Protein AF-A0A7J8BEN3-F1 (afdb_monomer_lite)

InterPro domains:
  IPR009030 Growth factor receptor cysteine-rich domain superfamily [SSF57184] (27-64)
  IPR039181 Endosome/lysosome-associated apoptosis and autophagy regulator family member 1/2 [PTHR22727] (1-130)
  IPR056608 Elapor1/2, galactose binding domain [PF23031] (71-130)
  IPR056610 Elapor1/2, TNF receptor-like [PF23091] (31-70)

Secondary structure (DSSP, 8-state):
----SS---S-TTSTTPPPPPPSPP-PPPPPPPTTEEE-TTS-EEEPPTTEE-SSSS-EEPPTT-----S-----BSS--TTEEEEEEETTTEE-TT---EEE-BS-EEEPPPSSTTEEEEEEE------

Sequence (130 aa):
MYKWAQPKICGEDLEGAVKLPASGVKTRCPPCNPGFFKTSNSTCEPCPYGSYSNGSDCSHCPAGTEPVVGFEYKWWNTLPTNMETTVLSGINFEYKGMTGWEVAGDHIYTAVGASDNDFMILTLVVPGFR

Structure (mmCIF, N/CA/C/O backbone):
data_AF-A0A7J8BEN3-F1
#
_entry.id   AF-A0A7J8BEN3-F1
#
loop_
_atom_site.group_PDB
_atom_site.id
_atom_site.type_symbol
_atom_site.label_atom_id
_atom_site.label_alt_id
_atom_site.label_comp_id
_atom_site.label_asym_id
_atom_site.label_entity_id
_atom_site.label_seq_id
_atom_site.pdbx_PDB_ins_code
_atom_site.Cartn_x
_atom_site.Cartn_y
_atom_site.Cartn_z
_atom_site.occupancy
_atom_site.B_iso_or_equiv
_atom_site.auth_seq_id
_atom_site.auth_comp_id
_atom_site.auth_asym_id
_atom_site.auth_atom_id
_atom_site.pdbx_PDB_model_num
ATOM 1 N N . MET A 1 1 ? -9.148 -2.668 -16.258 1.00 46.53 1 MET A N 1
ATOM 2 C CA . MET A 1 1 ? -8.650 -1.535 -17.067 1.00 46.53 1 MET A CA 1
ATOM 3 C C . MET A 1 1 ? -7.319 -1.982 -17.635 1.00 46.53 1 MET A C 1
ATOM 5 O O . MET A 1 1 ? -6.444 -2.306 -16.846 1.00 46.53 1 MET A O 1
ATOM 9 N N . TYR A 1 2 ? -7.189 -2.143 -18.950 1.00 37.47 2 TYR A N 1
ATOM 10 C CA . TYR A 1 2 ? -5.917 -2.582 -19.522 1.00 37.47 2 TYR A CA 1
ATOM 11 C C . TYR A 1 2 ? -4.909 -1.435 -19.389 1.00 37.47 2 TYR A C 1
ATOM 13 O O . TYR A 1 2 ? -5.089 -0.386 -20.007 1.00 37.47 2 TYR A O 1
ATOM 21 N N . LYS A 1 3 ? -3.877 -1.609 -18.556 1.00 44.16 3 LYS A N 1
ATOM 22 C CA . LYS A 1 3 ? -2.637 -0.847 -18.708 1.00 44.16 3 LYS A CA 1
ATOM 23 C C . LYS A 1 3 ? -1.997 -1.394 -19.976 1.00 44.16 3 LYS A C 1
ATOM 25 O O . LYS A 1 3 ? -1.510 -2.520 -19.986 1.00 44.16 3 LYS A O 1
ATOM 30 N N . TRP A 1 4 ? -2.084 -0.648 -21.069 1.00 51.53 4 TRP A N 1
ATOM 31 C CA . TRP A 1 4 ? -1.308 -0.968 -22.257 1.00 51.53 4 TRP A CA 1
ATOM 32 C C . TRP A 1 4 ? 0.168 -0.890 -21.862 1.00 51.53 4 TRP A C 1
ATOM 34 O O . TRP A 1 4 ? 0.687 0.195 -21.623 1.00 51.53 4 TRP A O 1
ATOM 44 N N . ALA A 1 5 ? 0.825 -2.043 -21.740 1.00 45.62 5 ALA A N 1
ATOM 45 C CA . ALA A 1 5 ? 2.254 -2.134 -21.439 1.00 45.62 5 ALA A CA 1
ATOM 46 C C . ALA A 1 5 ? 3.135 -1.847 -22.672 1.00 45.62 5 ALA A C 1
ATOM 48 O O . ALA A 1 5 ? 4.334 -2.103 -22.658 1.00 45.62 5 ALA A O 1
ATOM 49 N N . GLN A 1 6 ? 2.556 -1.327 -23.755 1.00 44.06 6 GLN A N 1
ATOM 50 C CA . GLN A 1 6 ? 3.287 -0.927 -24.948 1.00 44.06 6 GLN A CA 1
ATOM 51 C C . GLN A 1 6 ? 2.833 0.472 -25.365 1.00 44.06 6 GLN A C 1
ATOM 53 O O . GLN A 1 6 ? 1.633 0.760 -25.304 1.00 44.06 6 GLN A O 1
ATOM 58 N N . PRO A 1 7 ? 3.761 1.355 -25.778 1.00 51.22 7 PRO A N 1
ATOM 59 C CA . PRO A 1 7 ? 3.381 2.643 -26.331 1.00 51.22 7 PRO A CA 1
ATOM 60 C C . PRO A 1 7 ? 2.429 2.448 -27.518 1.00 51.22 7 PRO A C 1
ATOM 62 O O . PRO A 1 7 ? 2.416 1.399 -28.166 1.00 51.22 7 PRO A O 1
ATOM 65 N N . LYS A 1 8 ? 1.636 3.477 -27.828 1.00 56.12 8 LYS A N 1
ATOM 66 C CA . LYS A 1 8 ? 0.851 3.545 -29.066 1.00 56.12 8 LYS A CA 1
ATOM 67 C C . LYS A 1 8 ? 1.830 3.709 -30.241 1.00 56.12 8 LYS A C 1
ATOM 69 O O . LYS A 1 8 ? 2.057 4.813 -30.715 1.00 56.12 8 LYS A O 1
ATOM 74 N N . ILE A 1 9 ? 2.508 2.620 -30.611 1.00 56.69 9 ILE A N 1
ATOM 75 C CA . ILE A 1 9 ? 3.620 2.611 -31.579 1.00 56.69 9 ILE A CA 1
ATOM 76 C C . ILE A 1 9 ? 3.093 2.781 -33.011 1.00 56.69 9 ILE A C 1
ATOM 78 O O . ILE A 1 9 ? 3.785 3.330 -33.864 1.00 56.69 9 ILE A O 1
ATOM 82 N N . CYS A 1 10 ? 1.860 2.341 -33.278 1.00 63.47 10 CYS A N 1
ATOM 83 C CA . CYS A 1 10 ? 1.247 2.380 -34.604 1.00 63.47 10 CYS A CA 1
ATOM 84 C C . CYS A 1 10 ? 0.083 3.382 -34.653 1.00 63.47 10 CYS A C 1
ATOM 86 O O . CYS A 1 10 ? -0.706 3.479 -33.710 1.00 63.47 10 CYS A O 1
ATOM 88 N N . GLY A 1 11 ? -0.029 4.117 -35.765 1.00 71.69 11 GLY A N 1
ATOM 89 C CA . GLY A 1 11 ? -1.153 5.016 -36.032 1.00 71.69 11 GLY A CA 1
ATOM 90 C C . GLY A 1 11 ? -2.427 4.240 -36.373 1.00 71.69 11 GLY A C 1
ATOM 91 O O . GLY A 1 11 ? -2.396 3.326 -37.192 1.00 71.69 11 GLY A O 1
ATOM 92 N N . GLU A 1 12 ? -3.545 4.613 -35.750 1.00 74.38 12 GLU A N 1
ATOM 93 C CA . GLU A 1 12 ? -4.866 3.990 -35.960 1.00 74.38 12 GLU A CA 1
ATOM 94 C C . GLU A 1 12 ? -5.634 4.590 -37.146 1.00 74.38 12 GLU A C 1
ATOM 96 O O . GLU A 1 12 ? -6.650 4.037 -37.563 1.00 74.38 12 GLU A O 1
ATOM 101 N N . ASP A 1 13 ? -5.149 5.712 -37.682 1.00 80.62 13 ASP A N 1
ATOM 102 C CA . ASP A 1 13 ? -5.799 6.467 -38.758 1.00 80.62 13 ASP A CA 1
ATOM 103 C C . ASP A 1 13 ? -5.403 5.971 -40.162 1.00 80.62 13 ASP A C 1
ATOM 105 O O . ASP A 1 13 ? -5.869 6.503 -41.168 1.00 80.62 13 ASP A O 1
ATOM 109 N N . LEU A 1 14 ? -4.527 4.963 -40.245 1.00 82.44 14 LEU A N 1
ATOM 110 C CA . LEU A 1 14 ? -4.090 4.372 -41.508 1.00 82.44 14 LEU A CA 1
ATOM 111 C C . LEU A 1 14 ? -5.102 3.341 -42.021 1.00 82.44 14 LEU A C 1
ATOM 113 O O . LEU A 1 14 ? -5.693 2.575 -41.257 1.00 82.44 14 LEU A O 1
ATOM 117 N N . GLU A 1 15 ? -5.272 3.290 -43.340 1.00 83.31 15 GLU A N 1
ATOM 118 C CA . GLU A 1 15 ? -6.153 2.324 -43.994 1.00 83.31 15 GLU A CA 1
ATOM 119 C C . GLU A 1 15 ? -5.665 0.888 -43.719 1.00 83.31 15 GLU A C 1
ATOM 121 O O . GLU A 1 15 ? -4.511 0.550 -43.978 1.00 83.31 15 GLU A O 1
ATOM 126 N N . GLY A 1 16 ? -6.528 0.049 -43.134 1.00 78.62 16 GLY A N 1
ATOM 127 C CA . GLY A 1 16 ? -6.179 -1.314 -42.707 1.00 78.62 16 GLY A CA 1
ATOM 128 C C . GLY A 1 16 ? -5.585 -1.437 -41.295 1.00 78.62 16 GLY A C 1
ATOM 129 O O . GLY A 1 16 ? -5.280 -2.552 -40.870 1.00 78.62 16 GLY A O 1
ATOM 130 N N . ALA A 1 17 ? -5.448 -0.338 -40.544 1.00 79.81 17 ALA A N 1
ATOM 131 C CA . ALA A 1 17 ? -4.992 -0.384 -39.156 1.00 79.81 17 ALA A CA 1
ATOM 132 C C . ALA A 1 17 ? -6.030 -1.020 -38.210 1.00 79.81 17 ALA A C 1
ATOM 134 O O . ALA A 1 17 ? -7.244 -0.841 -38.349 1.00 79.81 17 ALA A O 1
ATOM 135 N N . VAL A 1 18 ? -5.539 -1.741 -37.197 1.00 76.69 18 VAL A N 1
ATOM 136 C CA . VAL A 1 18 ? -6.374 -2.300 -36.126 1.00 76.69 18 VAL A CA 1
ATOM 137 C C . VAL A 1 18 ? -6.730 -1.187 -35.144 1.00 76.69 18 VAL A C 1
ATOM 139 O O . VAL A 1 18 ? -5.849 -0.603 -34.516 1.00 76.69 18 VAL A O 1
ATOM 142 N N . LYS A 1 19 ? -8.027 -0.912 -34.977 1.00 74.69 19 LYS A N 1
ATOM 143 C CA . LYS A 1 19 ? -8.503 0.011 -33.940 1.00 74.69 19 LYS A CA 1
ATOM 144 C C . LYS A 1 19 ? -8.307 -0.617 -32.567 1.00 74.69 19 LYS A C 1
ATOM 146 O O . LYS A 1 19 ? -8.816 -1.713 -32.320 1.00 74.69 19 LYS A O 1
ATOM 151 N N . LEU A 1 20 ? -7.622 0.082 -31.662 1.00 68.69 20 LEU A N 1
ATOM 152 C CA . LEU A 1 20 ? -7.583 -0.343 -30.270 1.00 68.69 20 LEU A CA 1
ATOM 153 C C . LEU A 1 20 ? -8.997 -0.240 -29.668 1.00 68.69 20 LEU A C 1
ATOM 155 O O . LEU A 1 20 ? -9.763 0.667 -30.015 1.00 68.69 20 LEU A O 1
ATOM 159 N N . PRO A 1 21 ? -9.385 -1.171 -28.781 1.00 65.44 21 PRO A N 1
ATOM 160 C CA . PRO A 1 21 ? -10.667 -1.091 -28.101 1.00 65.44 21 PRO A CA 1
ATOM 161 C C . PRO A 1 21 ? -10.742 0.205 -27.288 1.00 65.44 21 PRO A C 1
ATOM 163 O O . PRO A 1 21 ? -9.770 0.610 -26.647 1.00 65.44 21 PRO A O 1
ATOM 166 N N . ALA A 1 22 ? -11.908 0.853 -27.314 1.00 65.88 22 ALA A N 1
ATOM 167 C CA . ALA A 1 22 ? -12.144 2.079 -26.562 1.00 65.88 22 ALA A CA 1
ATOM 168 C C . ALA A 1 22 ? -11.791 1.886 -25.076 1.00 65.88 22 ALA A C 1
ATOM 170 O O . ALA A 1 22 ? -12.085 0.834 -24.498 1.00 65.88 22 ALA A O 1
ATOM 171 N N . SER A 1 23 ? -11.183 2.911 -24.459 1.00 59.66 23 SER A N 1
ATOM 172 C CA . SER A 1 23 ? -10.937 2.94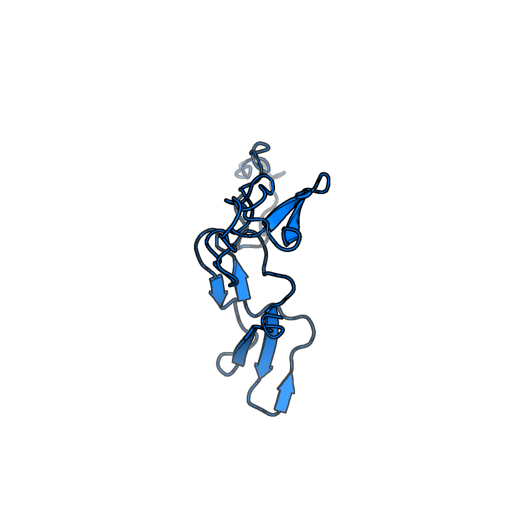2 -23.011 1.00 59.66 23 SER A CA 1
ATOM 173 C C . SER A 1 23 ? -12.214 2.538 -22.276 1.00 59.66 23 SER A C 1
ATOM 175 O O . SER A 1 23 ? -13.275 3.120 -22.497 1.00 59.66 23 SER A O 1
ATOM 177 N N . GLY A 1 24 ? -12.095 1.466 -21.491 1.00 63.12 24 GLY A N 1
ATOM 178 C CA . GLY A 1 24 ? -13.209 0.602 -21.108 1.00 63.12 24 GLY A CA 1
ATOM 179 C C . GLY A 1 24 ? -14.381 1.280 -20.393 1.00 63.12 24 GLY A C 1
ATOM 180 O O . GLY A 1 24 ? -14.281 2.381 -19.854 1.00 63.12 24 GLY A O 1
ATOM 181 N N . VAL A 1 25 ? -15.504 0.558 -20.368 1.00 66.88 25 VAL A N 1
ATOM 182 C CA . VAL A 1 25 ? -16.754 0.924 -19.683 1.00 66.88 25 VAL A CA 1
ATOM 183 C C . VAL A 1 25 ? -16.480 1.350 -18.236 1.00 66.88 25 VAL A C 1
ATOM 185 O O . VAL A 1 25 ? -15.713 0.694 -17.532 1.00 66.88 25 VAL A O 1
ATOM 188 N N . LYS A 1 26 ? -17.140 2.422 -17.771 1.00 69.12 26 LYS A N 1
ATOM 189 C CA . LYS A 1 26 ? -17.097 2.830 -16.358 1.00 69.12 26 LYS A CA 1
ATOM 190 C C . LYS A 1 26 ? -17.581 1.675 -15.480 1.00 69.12 26 LYS A C 1
ATOM 192 O O . LYS A 1 26 ? -18.754 1.309 -15.524 1.00 69.12 26 LYS A O 1
ATOM 197 N N . THR A 1 27 ? -16.690 1.122 -14.670 1.00 73.56 27 THR A N 1
ATOM 198 C CA . THR A 1 27 ? -17.023 0.096 -13.680 1.00 73.56 27 THR A CA 1
ATOM 199 C C . THR A 1 27 ? -17.261 0.733 -12.317 1.00 73.56 27 THR A C 1
ATOM 201 O O . THR A 1 27 ? -16.761 1.822 -12.026 1.00 73.56 27 THR A O 1
ATOM 204 N N . ARG A 1 28 ? -18.018 0.049 -11.450 1.00 78.38 28 ARG A N 1
ATOM 205 C CA . ARG A 1 28 ? -18.096 0.443 -10.038 1.00 78.38 28 ARG A CA 1
ATOM 206 C C . ARG A 1 28 ? -16.695 0.394 -9.433 1.00 78.38 28 ARG A C 1
ATOM 208 O O . ARG A 1 28 ? -15.929 -0.518 -9.745 1.00 78.38 28 ARG A O 1
ATOM 215 N N . CYS A 1 29 ? -16.367 1.374 -8.593 1.00 77.75 29 CYS A N 1
ATOM 216 C CA . CYS A 1 29 ? -15.097 1.343 -7.881 1.00 77.75 29 CYS A CA 1
ATOM 217 C C . CYS A 1 29 ? -15.052 0.104 -6.976 1.00 77.75 29 CYS A C 1
ATOM 219 O O . CYS A 1 29 ? -16.072 -0.218 -6.357 1.00 77.75 29 CYS A O 1
ATOM 221 N N . PRO A 1 30 ? -13.892 -0.553 -6.877 1.00 82.06 30 PRO A N 1
ATOM 222 C CA . PRO A 1 30 ? -13.669 -1.600 -5.891 1.00 82.06 30 PRO A CA 1
ATOM 223 C C . PRO A 1 30 ? -13.847 -1.059 -4.458 1.00 82.06 30 PRO A C 1
ATOM 225 O O . PRO A 1 30 ? -13.720 0.154 -4.244 1.00 82.06 30 PRO A O 1
ATOM 228 N N . PRO A 1 31 ? -14.165 -1.935 -3.488 1.00 88.94 31 PRO A N 1
ATOM 229 C CA . PRO A 1 31 ? -14.229 -1.552 -2.082 1.00 88.94 31 PRO A CA 1
ATOM 230 C C . PRO A 1 31 ? -12.842 -1.154 -1.555 1.00 88.94 31 PRO A C 1
ATOM 232 O O . PRO A 1 31 ? -11.809 -1.492 -2.142 1.00 88.94 31 PRO A O 1
ATOM 235 N N . CYS A 1 32 ? -12.831 -0.432 -0.437 1.00 91.56 32 CYS A N 1
ATOM 236 C CA . CYS A 1 32 ? -11.608 -0.134 0.300 1.00 91.56 32 CYS A CA 1
ATOM 237 C C . CYS A 1 32 ? -11.108 -1.363 1.075 1.00 91.56 32 CYS A C 1
ATOM 239 O O . CYS A 1 32 ? -11.834 -2.336 1.264 1.00 91.56 32 CYS A O 1
ATOM 241 N N . ASN A 1 33 ? -9.862 -1.312 1.549 1.00 92.62 33 ASN A N 1
ATOM 242 C CA . ASN A 1 33 ? -9.341 -2.322 2.472 1.00 92.62 33 ASN A CA 1
ATOM 243 C C . ASN A 1 33 ? -10.092 -2.299 3.815 1.00 92.62 33 ASN A C 1
ATOM 245 O O . ASN A 1 33 ? -10.662 -1.264 4.171 1.00 92.62 33 ASN A O 1
ATOM 249 N N . PRO A 1 34 ? -10.153 -3.418 4.561 1.00 93.25 34 PRO A N 1
ATOM 250 C CA . PRO A 1 34 ? -10.894 -3.472 5.811 1.00 93.25 34 PRO A CA 1
ATOM 251 C C . PRO A 1 34 ? -10.301 -2.474 6.808 1.00 93.25 34 PRO A C 1
ATOM 253 O O . PRO A 1 34 ? -9.101 -2.202 6.793 1.00 93.25 34 PRO A O 1
ATOM 256 N N . GLY A 1 35 ? -11.161 -1.879 7.629 1.00 92.38 35 GLY A N 1
ATOM 257 C CA . GLY A 1 35 ? -10.795 -0.744 8.482 1.00 92.38 35 GLY A CA 1
ATOM 258 C C . GLY A 1 35 ? -10.812 0.618 7.776 1.00 92.38 35 GLY A C 1
ATOM 259 O O . GLY A 1 35 ? -10.629 1.631 8.445 1.00 92.38 35 GLY A O 1
ATOM 260 N N . PHE A 1 36 ? -11.088 0.669 6.467 1.00 92.44 36 PHE A N 1
ATOM 261 C CA . PHE A 1 36 ? -11.244 1.911 5.705 1.00 92.44 36 PHE A CA 1
ATOM 262 C C . PHE A 1 36 ? -12.655 2.043 5.127 1.00 92.44 36 PHE A C 1
ATOM 264 O O . PHE A 1 36 ? -13.325 1.047 4.840 1.00 92.44 36 PHE A O 1
ATOM 271 N N . PHE A 1 37 ? -13.093 3.279 4.914 1.00 91.75 37 PHE A N 1
ATOM 272 C CA . PHE A 1 37 ? -14.338 3.604 4.225 1.00 91.75 37 PHE A CA 1
ATOM 273 C C . PHE A 1 37 ? -14.072 4.426 2.968 1.00 91.75 37 PHE A C 1
ATOM 275 O O . PHE A 1 37 ? -13.035 5.085 2.838 1.00 91.75 37 PHE A O 1
ATOM 282 N N . LYS A 1 38 ? -15.007 4.364 2.018 1.00 89.06 38 LYS A N 1
ATOM 283 C CA . LYS A 1 38 ? -14.894 5.084 0.749 1.00 89.06 38 LYS A CA 1
ATOM 284 C C . LYS A 1 38 ? -15.479 6.491 0.874 1.00 89.06 38 LYS A C 1
ATOM 286 O O . LYS A 1 38 ? -16.661 6.649 1.163 1.00 89.06 38 LYS A O 1
ATOM 291 N N . THR A 1 39 ? -14.688 7.512 0.563 1.00 87.94 39 THR A N 1
ATOM 292 C CA . THR A 1 39 ? -15.147 8.909 0.525 1.00 87.94 39 THR A CA 1
ATOM 293 C C . THR A 1 39 ? -15.882 9.246 -0.780 1.00 87.94 39 THR A C 1
ATOM 295 O O . THR A 1 39 ? -15.806 8.521 -1.781 1.00 87.94 39 THR A O 1
ATOM 298 N N . SER A 1 40 ? -16.560 10.399 -0.817 1.00 85.19 40 SER A N 1
ATOM 299 C CA . SER A 1 40 ? -17.212 10.932 -2.027 1.00 85.19 40 SER A CA 1
ATOM 300 C C . SER A 1 40 ? -16.237 11.143 -3.192 1.00 85.19 40 SER A C 1
ATOM 302 O O . SER A 1 40 ? -16.607 10.956 -4.352 1.00 85.19 40 SER A O 1
ATOM 304 N N . ASN A 1 41 ? -14.971 11.440 -2.890 1.00 83.81 41 ASN A N 1
ATOM 305 C CA . ASN A 1 41 ? -13.896 11.609 -3.868 1.00 83.81 41 ASN A CA 1
ATOM 306 C C . ASN A 1 41 ? -13.293 10.273 -4.334 1.00 83.81 41 ASN A C 1
ATOM 3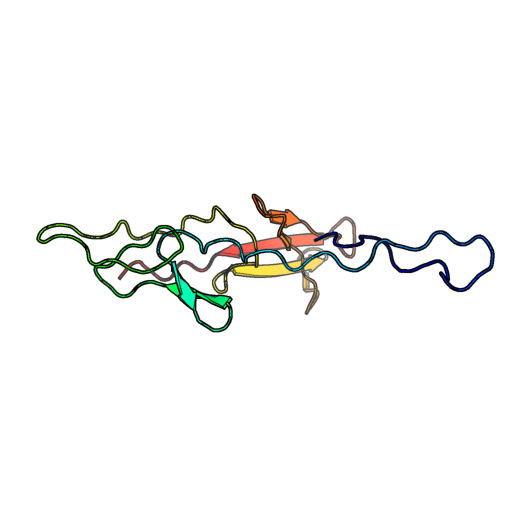08 O O . ASN A 1 41 ? -12.301 10.262 -5.058 1.00 83.81 41 ASN A O 1
ATOM 312 N N . SER A 1 42 ? -13.892 9.139 -3.951 1.00 80.12 42 SER A N 1
ATOM 313 C CA . SER A 1 42 ? -13.385 7.792 -4.231 1.00 80.12 42 SER A CA 1
ATOM 314 C C . SER A 1 42 ? -11.993 7.510 -3.656 1.00 80.12 42 SER A C 1
ATOM 316 O O . SER A 1 42 ? -11.270 6.675 -4.196 1.00 80.12 42 SER A O 1
ATOM 318 N N . THR A 1 43 ? -11.639 8.166 -2.548 1.00 85.81 43 THR A N 1
ATOM 319 C CA . THR A 1 43 ? -10.463 7.825 -1.734 1.00 85.81 43 THR A CA 1
ATOM 320 C C . THR A 1 43 ? -10.860 6.898 -0.586 1.00 85.81 43 THR A C 1
ATOM 322 O O . THR A 1 43 ? -12.037 6.814 -0.230 1.00 85.81 43 THR A O 1
ATOM 325 N N . CYS A 1 44 ? -9.887 6.182 -0.024 1.00 89.38 44 CYS A N 1
ATOM 326 C CA . CYS A 1 44 ? -10.087 5.325 1.142 1.00 89.38 44 CYS A CA 1
ATOM 327 C C . CYS A 1 44 ? -9.480 5.986 2.377 1.00 89.38 44 CYS A C 1
ATOM 329 O O . CYS A 1 44 ? -8.282 6.265 2.390 1.00 89.38 44 CYS A O 1
ATOM 331 N N . GLU A 1 45 ? -10.293 6.209 3.405 1.00 90.31 45 GLU A N 1
ATOM 332 C CA . GLU A 1 45 ? -9.877 6.825 4.669 1.00 90.31 45 GLU A CA 1
ATOM 333 C C . GLU A 1 45 ? -10.097 5.866 5.843 1.00 90.31 45 GLU A C 1
ATOM 335 O O . GLU A 1 45 ? -11.009 5.037 5.783 1.00 90.31 45 GLU A O 1
ATOM 340 N N . PRO A 1 46 ? -9.247 5.910 6.886 1.00 90.88 46 PRO A N 1
ATOM 341 C CA . PRO A 1 46 ? -9.371 5.011 8.025 1.00 90.88 46 PRO A CA 1
ATOM 342 C C . PRO A 1 46 ? -10.645 5.310 8.815 1.00 90.88 46 PRO A C 1
ATOM 344 O O . PRO A 1 46 ? -11.030 6.466 8.991 1.00 90.88 46 PRO A O 1
ATOM 347 N N . CYS A 1 47 ? -11.285 4.264 9.329 1.00 92.56 47 CYS A N 1
ATOM 348 C CA . CYS A 1 47 ? -12.429 4.427 10.210 1.00 92.56 47 CYS A CA 1
ATOM 349 C C . CYS A 1 47 ? -12.052 5.138 11.519 1.00 92.56 47 CYS A C 1
ATOM 351 O O . CYS A 1 47 ? -10.932 4.980 12.013 1.00 92.56 47 CYS A O 1
ATOM 353 N N . PRO A 1 48 ? -12.992 5.896 12.114 1.00 92.38 48 PRO A N 1
ATOM 354 C CA . PRO A 1 48 ? -12.777 6.506 13.417 1.00 92.38 48 PRO A CA 1
ATOM 355 C C . PRO A 1 48 ? -12.586 5.436 14.497 1.00 92.38 48 PRO A C 1
ATOM 357 O O . PRO A 1 48 ? -13.054 4.301 14.370 1.00 92.38 48 PRO A O 1
ATOM 360 N N . TYR A 1 49 ? -11.928 5.827 15.590 1.00 89.88 49 TYR A N 1
ATOM 361 C CA . TYR A 1 49 ? -11.672 4.946 16.728 1.00 89.88 49 TYR A CA 1
ATOM 362 C C . TYR A 1 49 ? -12.957 4.266 17.234 1.00 89.88 49 TYR A C 1
ATOM 364 O O . TYR A 1 49 ? -14.042 4.856 17.232 1.00 89.88 49 TYR A O 1
ATOM 372 N N . GLY A 1 50 ? -12.837 2.999 17.641 1.00 92.19 50 GLY A N 1
ATOM 373 C CA . GLY A 1 50 ? -13.970 2.182 18.083 1.00 92.19 50 GLY A CA 1
ATOM 374 C C . GLY A 1 50 ? -14.914 1.738 16.958 1.00 92.19 50 GLY A C 1
ATOM 37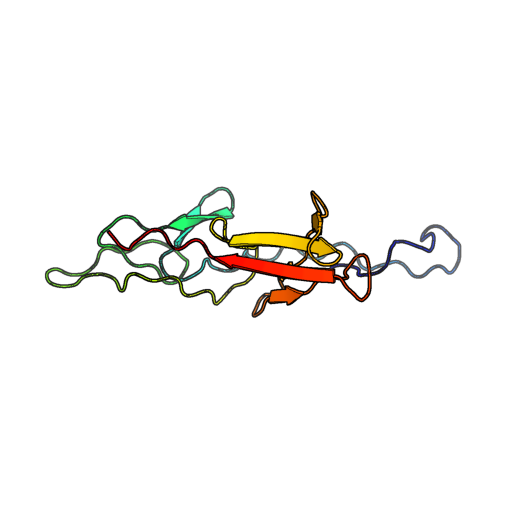5 O O . GLY A 1 50 ? -16.025 1.291 17.243 1.00 92.19 50 GLY A O 1
ATOM 376 N N . SER A 1 51 ? -14.510 1.859 15.689 1.00 94.38 51 SER A N 1
ATOM 377 C CA . SER A 1 51 ? -15.312 1.445 14.531 1.00 94.38 51 SER A CA 1
ATOM 378 C C . SER A 1 51 ? -14.565 0.467 13.630 1.00 94.38 51 SER A C 1
ATOM 380 O O . SER A 1 51 ? -13.340 0.480 13.552 1.00 94.38 51 SER A O 1
ATOM 382 N N . TYR A 1 52 ? -15.318 -0.367 12.918 1.00 93.44 52 TYR A N 1
ATOM 383 C CA . TYR A 1 52 ? -14.811 -1.315 11.931 1.00 93.44 52 TYR A CA 1
ATOM 384 C C . TYR A 1 52 ? -15.504 -1.105 10.581 1.00 93.44 52 TYR A C 1
ATOM 386 O O . TYR A 1 52 ? -16.607 -0.567 10.507 1.00 93.44 52 TYR A O 1
ATOM 394 N N . SER A 1 53 ? -14.854 -1.536 9.501 1.00 94.19 53 SER A N 1
ATOM 395 C CA . SER A 1 53 ? -15.413 -1.515 8.146 1.00 94.19 53 SER A CA 1
ATOM 396 C C . SER A 1 53 ? -14.917 -2.719 7.358 1.00 94.19 53 SER A C 1
ATOM 398 O O . SER A 1 53 ? -13.773 -3.148 7.510 1.00 94.19 53 SER A O 1
ATOM 400 N N . ASN A 1 54 ? -15.771 -3.231 6.476 1.00 91.00 54 ASN A N 1
ATOM 401 C CA . ASN A 1 54 ? -15.436 -4.253 5.484 1.00 91.00 54 ASN A CA 1
ATOM 402 C C . ASN A 1 54 ? -15.014 -3.656 4.123 1.00 91.00 54 ASN A C 1
ATOM 404 O O . ASN A 1 54 ? -15.010 -4.373 3.124 1.00 91.00 54 ASN A O 1
ATOM 408 N N . GLY A 1 55 ? -14.705 -2.357 4.077 1.00 88.19 55 GLY A N 1
ATOM 409 C CA . GLY A 1 55 ? -14.359 -1.624 2.857 1.00 88.19 55 GLY A CA 1
ATOM 410 C C . GLY A 1 55 ? -15.475 -0.747 2.285 1.00 88.19 55 GLY A C 1
ATOM 411 O O . GLY A 1 55 ? -15.313 -0.212 1.185 1.00 88.19 55 GLY A O 1
ATOM 412 N N . SER A 1 56 ? -16.601 -0.619 2.996 1.00 87.62 56 SER A N 1
ATOM 413 C CA . SER A 1 56 ? -17.740 0.228 2.623 1.00 87.62 56 SER A CA 1
ATOM 414 C C . SER A 1 56 ? -17.880 1.415 3.581 1.00 87.62 56 SER A C 1
ATOM 416 O O . SER A 1 56 ? -17.121 2.368 3.437 1.00 87.62 56 SER A O 1
ATOM 418 N N . ASP A 1 57 ? -18.792 1.340 4.549 1.00 92.19 57 ASP A N 1
ATOM 419 C CA . ASP A 1 57 ? -19.012 2.340 5.597 1.00 92.19 57 ASP A CA 1
ATOM 420 C C . ASP A 1 57 ? -18.505 1.842 6.959 1.00 92.19 57 ASP A C 1
ATOM 422 O O . ASP A 1 57 ? -18.416 0.637 7.217 1.00 92.19 57 ASP A O 1
ATOM 426 N N . CYS A 1 58 ? -18.191 2.776 7.857 1.00 95.06 58 CYS A N 1
ATOM 427 C CA . CYS A 1 58 ? -17.767 2.453 9.217 1.00 95.06 58 CYS A CA 1
ATOM 428 C C . CYS A 1 58 ? -18.968 2.173 10.125 1.00 95.06 58 CYS A C 1
ATOM 430 O O . CYS A 1 58 ? -19.941 2.923 10.146 1.00 95.06 58 CYS A O 1
ATOM 432 N N . SER A 1 59 ? -18.866 1.116 10.928 1.00 95.75 59 SER A N 1
ATOM 433 C CA . SER A 1 59 ? -19.832 0.752 11.965 1.00 95.75 59 SER A CA 1
ATOM 434 C C . SER A 1 59 ? -19.163 0.741 13.333 1.00 95.75 59 SER A C 1
ATOM 436 O O . SER A 1 59 ? -18.047 0.241 13.471 1.00 95.75 59 SER A O 1
ATOM 438 N N . HIS A 1 60 ? -19.841 1.264 14.355 1.00 95.69 60 HIS A N 1
ATOM 439 C CA . HIS A 1 60 ? -19.333 1.218 15.725 1.00 95.69 60 HIS A CA 1
ATOM 440 C C . HIS A 1 60 ? -19.294 -0.212 16.263 1.00 95.69 60 HIS A C 1
ATOM 442 O O . HIS A 1 60 ? -20.177 -1.031 15.991 1.00 95.69 60 HIS A O 1
ATOM 448 N N . CYS A 1 61 ? -18.272 -0.494 17.063 1.00 94.25 61 CYS A N 1
ATOM 449 C CA . CYS A 1 61 ? -18.164 -1.749 17.783 1.00 94.25 61 CYS A CA 1
ATOM 450 C C . CYS A 1 61 ? -19.248 -1.829 18.875 1.00 94.25 61 CYS A C 1
ATOM 452 O O . CYS A 1 61 ? -19.522 -0.828 19.545 1.00 94.25 61 CYS A O 1
ATOM 454 N N . PRO A 1 62 ? -19.877 -3.001 19.077 1.00 95.62 62 PRO A N 1
ATOM 455 C CA . PRO A 1 62 ? -20.744 -3.239 20.226 1.00 95.62 62 PRO A CA 1
ATOM 456 C C . PRO A 1 62 ? -20.061 -2.922 21.562 1.00 95.62 62 PRO A C 1
ATOM 458 O O . PRO A 1 62 ? -18.839 -3.016 21.696 1.00 95.62 62 PRO A O 1
ATOM 461 N N . ALA A 1 63 ? -20.856 -2.603 22.584 1.00 94.38 63 ALA A N 1
ATOM 462 C CA . ALA A 1 63 ? -20.334 -2.364 23.926 1.00 94.38 63 ALA A CA 1
ATOM 463 C C . ALA A 1 63 ? -19.505 -3.563 24.425 1.00 94.38 63 ALA A C 1
ATOM 465 O O . ALA A 1 63 ? -19.933 -4.712 24.316 1.00 94.38 63 ALA A O 1
ATOM 466 N N . GLY A 1 64 ? -18.320 -3.281 24.975 1.00 94.69 64 GLY A N 1
ATOM 467 C CA . GLY A 1 64 ? -17.383 -4.306 25.447 1.00 94.69 64 GLY A CA 1
ATOM 468 C C . GLY A 1 64 ? -16.553 -4.973 24.345 1.00 94.69 64 GLY A C 1
ATOM 469 O O . GLY A 1 64 ? -15.890 -5.968 24.620 1.00 94.69 64 GLY A O 1
ATOM 470 N N . THR A 1 65 ? -16.579 -4.447 23.118 1.00 94.81 65 THR A N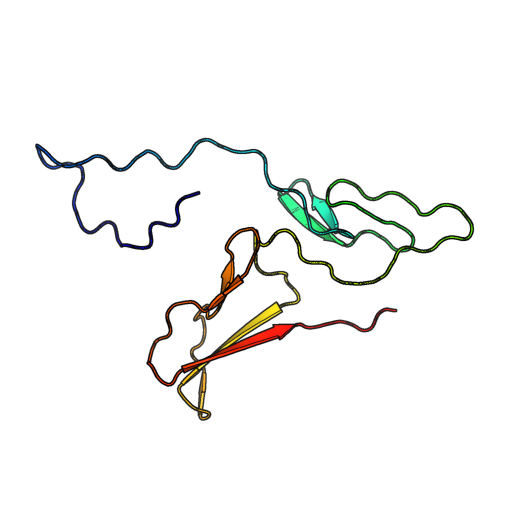 1
ATOM 471 C CA . THR A 1 65 ? -15.751 -4.927 22.003 1.00 94.81 65 THR A CA 1
ATOM 472 C C . THR A 1 65 ? -14.908 -3.797 21.417 1.00 94.81 65 THR A C 1
ATOM 474 O O . THR A 1 65 ? -15.261 -2.625 21.536 1.00 94.81 65 THR A O 1
ATOM 477 N N . GLU A 1 66 ? -13.796 -4.154 20.779 1.00 91.62 66 GLU A N 1
ATOM 478 C CA . GLU A 1 66 ? -12.863 -3.222 20.142 1.00 91.62 66 GLU A CA 1
ATOM 479 C C . GLU A 1 66 ? -12.514 -3.744 18.739 1.00 91.62 66 GLU A C 1
ATOM 481 O O . GLU A 1 66 ? -12.479 -4.969 18.550 1.00 91.62 66 GLU A O 1
ATOM 486 N N . PRO A 1 67 ? -12.305 -2.875 17.728 1.00 91.56 67 PRO A N 1
ATOM 487 C CA . PRO A 1 67 ? -11.952 -3.361 16.405 1.00 91.56 67 PRO A CA 1
ATOM 488 C C . PRO A 1 67 ? -10.543 -3.956 16.423 1.00 91.56 67 PRO A C 1
ATOM 490 O O . PRO A 1 67 ? -9.659 -3.503 17.149 1.00 91.56 67 PRO A O 1
ATOM 493 N N . VAL A 1 68 ? -10.310 -4.955 15.574 1.00 88.62 68 VAL A N 1
ATOM 494 C CA . VAL A 1 68 ? -8.956 -5.464 15.344 1.00 88.62 68 VAL A CA 1
ATOM 495 C C . VAL A 1 68 ? -8.153 -4.369 14.649 1.00 88.62 68 VAL A C 1
ATOM 497 O O . VAL A 1 68 ? -8.460 -3.996 13.516 1.00 88.62 68 VAL A O 1
ATOM 500 N N . VAL A 1 69 ? -7.135 -3.848 15.331 1.00 85.62 69 VAL A N 1
ATOM 501 C CA . VAL A 1 69 ? -6.280 -2.795 14.785 1.00 85.62 69 VAL A CA 1
ATOM 502 C C . VAL A 1 69 ? -5.153 -3.434 13.976 1.00 85.62 69 VAL A C 1
ATOM 504 O O . VAL A 1 69 ? -4.358 -4.215 14.496 1.00 85.62 69 VAL A O 1
ATOM 507 N N . GLY A 1 70 ? -5.100 -3.124 12.685 1.00 87.06 70 GLY A N 1
ATOM 508 C CA . GLY A 1 70 ? -4.122 -3.693 11.765 1.00 87.06 70 GLY A CA 1
ATOM 509 C C . GLY A 1 70 ? -4.382 -3.268 10.326 1.00 87.06 70 GLY A C 1
ATOM 510 O O . GLY A 1 70 ? -5.477 -2.823 9.986 1.00 87.06 70 GLY A O 1
ATOM 511 N N . PHE A 1 71 ? -3.369 -3.416 9.473 1.00 88.19 71 PHE A N 1
ATOM 512 C CA . PHE A 1 71 ? -3.532 -3.257 8.032 1.00 88.19 71 PHE A CA 1
ATOM 513 C C . PHE A 1 71 ? -3.767 -4.623 7.388 1.00 88.19 71 PHE A C 1
ATOM 515 O O . PHE A 1 71 ? -2.928 -5.515 7.499 1.00 88.19 71 PHE A O 1
ATOM 522 N N . GLU A 1 72 ? -4.886 -4.774 6.682 1.00 90.69 72 GLU A N 1
ATOM 523 C CA . GLU A 1 72 ? -5.171 -5.943 5.850 1.00 90.69 72 GLU A CA 1
ATOM 524 C C . GLU A 1 72 ? -5.397 -5.483 4.403 1.00 90.69 72 GLU A C 1
ATOM 526 O O . GLU A 1 72 ? -6.470 -5.001 4.049 1.00 90.69 72 GLU A O 1
ATOM 531 N N . TYR A 1 73 ? -4.380 -5.599 3.548 1.00 90.81 73 TYR A N 1
ATOM 532 C CA . TYR A 1 73 ? -4.492 -5.198 2.143 1.00 90.81 73 TYR A CA 1
ATOM 533 C C . TYR A 1 73 ? -4.971 -6.373 1.282 1.00 90.81 73 TYR A C 1
ATOM 535 O O . TYR A 1 73 ? -4.204 -7.283 0.977 1.00 90.81 73 TYR A O 1
ATOM 543 N N . LYS A 1 74 ? -6.247 -6.344 0.890 1.00 89.62 74 LYS A N 1
ATOM 544 C CA . LYS A 1 74 ? -6.873 -7.301 -0.040 1.00 89.62 74 LYS A CA 1
ATOM 545 C C . LYS A 1 74 ? -7.045 -6.720 -1.442 1.00 89.62 74 LYS A C 1
ATOM 547 O O . LYS A 1 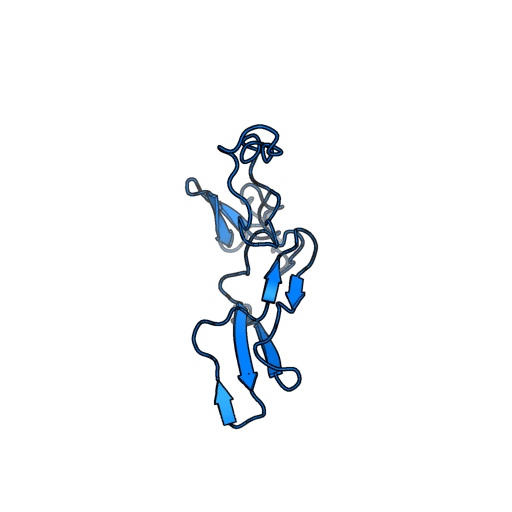74 ? -6.954 -7.456 -2.417 1.00 89.62 74 LYS A O 1
ATOM 552 N N . TRP A 1 75 ? -7.304 -5.414 -1.540 1.00 89.56 75 TRP A N 1
ATOM 553 C CA . TRP A 1 75 ? -7.529 -4.713 -2.803 1.00 89.56 75 TRP A CA 1
ATOM 554 C C . TRP A 1 75 ? -6.394 -3.724 -3.067 1.00 89.56 75 TRP A C 1
ATOM 556 O O . TRP A 1 75 ? -6.308 -2.650 -2.464 1.00 89.56 75 TRP A O 1
ATOM 566 N N . TRP A 1 76 ? -5.538 -4.086 -4.015 1.00 90.38 76 TRP A N 1
ATOM 567 C CA . TRP A 1 76 ? -4.424 -3.295 -4.523 1.00 90.38 76 TRP A CA 1
ATOM 568 C C . TRP A 1 76 ? -4.890 -2.461 -5.717 1.00 90.38 76 TRP A C 1
ATOM 570 O O . TRP A 1 76 ? -4.571 -2.729 -6.872 1.00 90.38 76 TRP A O 1
ATOM 580 N N . ASN A 1 77 ? -5.711 -1.451 -5.430 1.00 83.06 77 ASN A N 1
ATOM 581 C CA . ASN A 1 77 ? -6.206 -0.510 -6.444 1.00 83.06 77 ASN A CA 1
ATOM 582 C C . ASN A 1 77 ? -5.238 0.658 -6.651 1.00 83.06 77 ASN A C 1
ATOM 584 O O . ASN A 1 77 ? -5.069 1.162 -7.758 1.00 83.06 77 ASN A O 1
ATOM 588 N N . THR A 1 78 ? -4.607 1.072 -5.557 1.00 86.38 78 THR A N 1
ATOM 589 C CA . THR A 1 78 ? -3.548 2.073 -5.468 1.00 86.38 78 THR A CA 1
ATOM 590 C C . THR A 1 78 ? -2.588 1.620 -4.378 1.00 86.38 78 THR A C 1
ATOM 592 O O . THR A 1 78 ? -3.001 0.905 -3.461 1.00 86.38 78 THR A O 1
ATOM 595 N N . LEU A 1 79 ? -1.324 2.042 -4.445 1.00 89.06 79 LEU A N 1
ATOM 596 C CA . LEU A 1 79 ? -0.429 1.855 -3.307 1.00 89.06 79 LEU A CA 1
ATOM 597 C C . LEU A 1 79 ? -0.961 2.677 -2.116 1.00 89.06 79 LEU A C 1
ATOM 599 O O . LEU A 1 79 ? -1.302 3.850 -2.300 1.00 89.06 79 LEU A O 1
ATOM 603 N N . PRO A 1 80 ? -1.103 2.070 -0.926 1.00 89.25 80 PRO A N 1
ATOM 604 C CA . PRO A 1 80 ? -1.479 2.776 0.293 1.00 89.25 80 PRO A CA 1
ATOM 605 C C . PRO A 1 80 ? -0.553 3.961 0.585 1.00 89.25 80 PRO A C 1
ATOM 607 O O . PRO A 1 80 ? 0.647 3.897 0.337 1.00 89.25 80 PRO A O 1
ATOM 610 N N . THR A 1 81 ? -1.089 5.032 1.171 1.00 87.06 81 THR A N 1
ATOM 611 C CA . THR A 1 81 ? -0.327 6.262 1.469 1.00 87.06 81 THR A CA 1
ATOM 612 C C . THR A 1 81 ? 0.761 6.076 2.522 1.00 87.06 81 THR A C 1
ATOM 614 O O . THR A 1 81 ? 1.616 6.937 2.680 1.00 87.06 81 THR A O 1
ATOM 617 N N . ASN A 1 82 ? 0.715 4.977 3.270 1.00 88.88 82 ASN A N 1
ATOM 618 C CA . ASN A 1 82 ? 1.732 4.587 4.235 1.00 88.88 82 ASN A CA 1
ATOM 619 C C . ASN A 1 82 ? 2.786 3.638 3.639 1.00 88.88 82 ASN A C 1
ATOM 621 O O . ASN A 1 82 ? 3.532 3.014 4.389 1.00 88.88 82 ASN A O 1
ATOM 625 N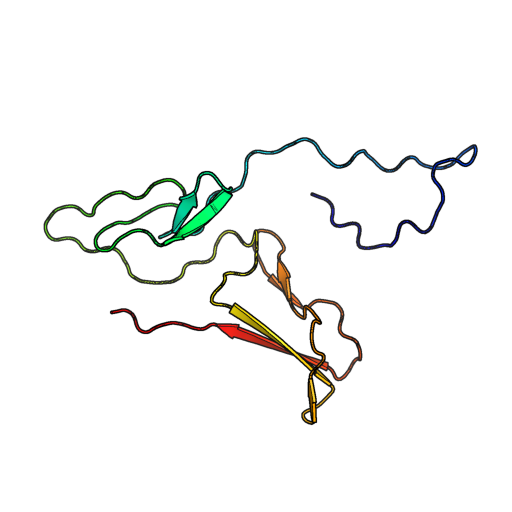 N . MET A 1 83 ? 2.832 3.500 2.313 1.00 91.38 83 MET A N 1
ATOM 626 C CA . MET A 1 83 ? 3.898 2.800 1.605 1.00 91.38 83 MET A CA 1
ATOM 627 C C . MET A 1 83 ? 4.740 3.782 0.796 1.00 91.38 83 MET A C 1
ATOM 629 O O . MET A 1 83 ? 4.207 4.619 0.069 1.00 91.38 83 MET A O 1
ATOM 633 N N . GLU A 1 84 ? 6.057 3.633 0.884 1.00 90.75 84 GLU A N 1
ATOM 634 C CA . GLU A 1 84 ? 7.031 4.393 0.104 1.00 90.75 84 GLU A CA 1
ATOM 635 C C . GLU A 1 84 ? 7.803 3.456 -0.826 1.00 90.75 84 GLU A C 1
ATOM 637 O O . GLU A 1 84 ? 8.214 2.363 -0.429 1.00 90.75 84 GLU A O 1
ATOM 642 N N . THR A 1 85 ? 7.996 3.880 -2.075 1.00 90.62 85 THR A N 1
ATOM 643 C CA . THR A 1 85 ? 8.753 3.128 -3.082 1.00 90.62 85 THR A CA 1
ATOM 644 C C . THR A 1 85 ? 10.080 3.814 -3.362 1.00 90.62 85 THR A C 1
ATOM 646 O O . THR A 1 85 ? 10.089 4.983 -3.751 1.00 90.62 85 THR A O 1
ATOM 649 N N . THR A 1 86 ? 11.179 3.073 -3.264 1.00 90.44 86 THR A N 1
ATOM 650 C CA . THR A 1 86 ? 12.525 3.560 -3.582 1.00 90.44 86 THR A CA 1
ATOM 651 C C . THR A 1 86 ? 13.181 2.625 -4.588 1.00 90.44 86 THR A C 1
ATOM 653 O O . THR A 1 86 ? 13.107 1.404 -4.445 1.00 90.44 86 THR A O 1
ATOM 656 N N . VAL A 1 87 ? 13.832 3.195 -5.603 1.00 91.75 87 VAL A N 1
ATOM 657 C CA . VAL A 1 87 ? 14.608 2.442 -6.595 1.00 91.75 87 VAL A CA 1
ATOM 658 C C . VAL A 1 87 ? 16.058 2.888 -6.527 1.00 91.75 87 VAL A C 1
ATOM 660 O O . VAL A 1 87 ? 16.348 4.074 -6.694 1.00 91.75 87 VAL A O 1
ATOM 663 N N . LEU A 1 88 ? 16.966 1.947 -6.283 1.00 90.50 88 LEU A N 1
ATOM 664 C CA . LEU A 1 88 ? 18.398 2.214 -6.167 1.00 90.50 88 LEU A CA 1
ATOM 665 C C . LEU A 1 88 ? 19.174 1.497 -7.270 1.00 90.50 88 LEU A C 1
ATOM 667 O O . LEU A 1 88 ? 18.982 0.304 -7.449 1.00 90.50 88 LEU A O 1
ATOM 671 N N . SER A 1 89 ? 20.104 2.177 -7.943 1.00 87.38 89 SER A N 1
ATOM 672 C CA . SER A 1 89 ? 21.137 1.513 -8.752 1.00 87.38 89 SER A CA 1
ATOM 673 C C . SER A 1 89 ? 22.337 1.215 -7.854 1.00 87.38 89 SER A C 1
ATOM 675 O O . SER A 1 89 ? 23.083 2.125 -7.463 1.00 87.38 89 SER A O 1
ATOM 677 N N . GLY A 1 90 ? 22.549 -0.060 -7.519 1.00 80.44 90 GLY A N 1
ATOM 678 C CA . GLY A 1 90 ? 23.525 -0.429 -6.493 1.00 80.44 90 GLY A CA 1
ATOM 679 C C . GLY A 1 90 ? 23.150 0.152 -5.120 1.00 80.44 90 GLY A C 1
ATOM 680 O O . GLY A 1 90 ? 21.983 0.176 -4.750 1.00 80.44 90 GLY A O 1
ATOM 681 N N . ILE A 1 91 ? 24.140 0.645 -4.365 1.00 71.19 91 ILE A N 1
ATOM 682 C CA . ILE A 1 91 ? 23.940 1.264 -3.033 1.00 71.19 91 ILE A CA 1
ATOM 683 C C . ILE A 1 91 ? 24.138 2.790 -3.011 1.00 71.19 91 ILE A C 1
ATOM 685 O O . ILE A 1 91 ? 23.995 3.411 -1.963 1.00 71.19 91 ILE A O 1
ATOM 689 N N . ASN A 1 92 ? 24.494 3.398 -4.147 1.00 75.56 92 ASN A N 1
ATOM 690 C CA . ASN A 1 92 ? 25.013 4.773 -4.185 1.00 75.56 92 ASN A CA 1
ATOM 691 C C . ASN A 1 92 ? 24.112 5.770 -4.922 1.00 75.56 92 ASN A C 1
ATOM 693 O O . ASN A 1 92 ? 24.357 6.972 -4.838 1.00 75.56 92 ASN A O 1
ATOM 697 N N . PHE A 1 93 ? 23.112 5.300 -5.670 1.00 85.06 93 PHE A N 1
ATOM 698 C CA . PHE A 1 93 ? 22.278 6.168 -6.492 1.00 85.06 93 PHE A CA 1
ATOM 699 C C . PHE A 1 93 ? 20.805 5.810 -6.361 1.00 85.06 93 PHE A C 1
ATOM 701 O O . PHE A 1 93 ? 20.425 4.672 -6.612 1.00 85.06 93 PHE A O 1
ATOM 708 N N . GLU A 1 94 ? 19.985 6.798 -6.014 1.00 88.25 94 GLU A N 1
ATOM 709 C CA . GLU A 1 94 ? 18.529 6.686 -5.979 1.00 88.25 94 GLU A CA 1
ATOM 710 C C . GLU A 1 94 ? 17.915 7.322 -7.228 1.00 88.25 94 GLU A C 1
ATOM 712 O O . GLU A 1 94 ? 18.147 8.498 -7.533 1.00 88.25 94 GLU A O 1
ATOM 717 N N . TYR A 1 95 ? 17.072 6.563 -7.923 1.00 85.06 95 TYR A N 1
ATOM 718 C CA . TYR A 1 95 ? 16.277 7.081 -9.025 1.00 85.06 95 TYR A CA 1
ATOM 719 C C . TYR A 1 95 ? 15.046 7.820 -8.500 1.00 85.06 95 TYR A C 1
ATOM 721 O O . TYR A 1 95 ? 13.998 7.234 -8.224 1.00 85.06 95 TYR A O 1
ATOM 729 N N . LYS A 1 96 ? 15.152 9.147 -8.405 1.00 84.06 96 LYS A N 1
ATOM 730 C CA . LYS A 1 96 ? 14.026 9.994 -7.997 1.00 84.06 96 LYS A CA 1
ATOM 731 C C . LYS A 1 96 ? 12.873 9.900 -8.998 1.00 84.06 96 LYS A C 1
ATOM 733 O O . LYS A 1 96 ? 13.053 10.153 -10.186 1.00 84.06 96 LYS A O 1
ATOM 738 N N . GLY A 1 97 ? 11.678 9.597 -8.495 1.00 78.19 97 GLY A N 1
ATOM 739 C CA . GLY A 1 97 ? 10.447 9.566 -9.289 1.00 78.19 97 GLY A CA 1
ATOM 740 C C . GLY A 1 97 ? 10.220 8.283 -10.093 1.00 78.19 97 GLY A C 1
ATOM 741 O O . GLY A 1 97 ? 9.211 8.199 -10.791 1.00 78.19 97 GLY A O 1
ATOM 742 N N . MET A 1 98 ? 11.098 7.279 -9.988 1.00 84.38 98 MET A N 1
ATOM 743 C CA . MET A 1 98 ? 10.791 5.945 -10.506 1.00 84.38 98 MET A CA 1
ATOM 744 C C . MET A 1 98 ? 9.841 5.205 -9.573 1.00 84.38 98 MET A C 1
ATOM 746 O O . MET A 1 98 ? 10.036 5.153 -8.361 1.00 84.38 98 MET A O 1
ATOM 750 N N . THR A 1 99 ? 8.822 4.591 -10.163 1.00 83.44 99 THR A N 1
ATOM 751 C CA . THR A 1 99 ? 7.889 3.711 -9.463 1.00 83.44 99 THR A CA 1
ATOM 752 C C . THR A 1 99 ? 8.394 2.280 -9.585 1.00 83.44 99 THR A C 1
ATOM 754 O O . THR A 1 99 ? 8.195 1.640 -10.608 1.00 83.44 99 THR A O 1
ATOM 757 N N . GLY A 1 100 ? 9.068 1.779 -8.547 1.00 88.50 100 GLY A N 1
ATOM 758 C CA . GLY A 1 100 ? 9.590 0.404 -8.517 1.00 88.50 100 GLY A CA 1
ATOM 759 C C . GLY A 1 100 ? 8.531 -0.674 -8.272 1.00 88.50 100 GLY A C 1
ATOM 760 O O . GLY A 1 100 ? 8.825 -1.858 -8.401 1.00 88.50 100 GLY A O 1
ATOM 761 N N . TRP A 1 101 ? 7.305 -0.280 -7.918 1.00 92.50 101 TRP A N 1
ATOM 762 C CA . TRP A 1 101 ? 6.209 -1.184 -7.580 1.00 92.50 101 TRP A CA 1
ATOM 763 C C . TRP A 1 101 ? 4.921 -0.752 -8.266 1.00 92.50 101 TRP A C 1
ATOM 765 O O . TRP A 1 101 ? 4.554 0.424 -8.250 1.00 92.50 101 TRP A O 1
ATOM 775 N N . GLU A 1 102 ? 4.214 -1.721 -8.834 1.00 91.38 102 GLU A N 1
ATOM 776 C CA . GLU A 1 102 ? 2.909 -1.536 -9.451 1.00 91.38 102 GLU A CA 1
ATOM 777 C C . GLU A 1 102 ? 1.864 -2.436 -8.791 1.00 91.38 102 GLU A C 1
ATOM 779 O O . GLU A 1 102 ? 2.171 -3.466 -8.191 1.00 91.38 102 GLU A O 1
ATOM 784 N N . VAL A 1 103 ? 0.603 -2.026 -8.902 1.00 90.81 103 VAL A N 1
ATOM 785 C CA . VAL A 1 103 ? -0.540 -2.756 -8.358 1.00 90.81 103 VAL A CA 1
ATOM 786 C C . VAL A 1 103 ? -1.224 -3.592 -9.437 1.00 90.81 103 VAL A C 1
ATOM 788 O O . VAL A 1 103 ? -1.366 -3.152 -10.580 1.00 90.81 103 VAL A O 1
ATOM 791 N N . ALA A 1 104 ? -1.697 -4.774 -9.053 1.00 89.38 104 ALA A N 1
ATOM 792 C CA . ALA A 1 104 ? -2.385 -5.731 -9.915 1.00 89.38 104 ALA A CA 1
ATOM 793 C C . ALA A 1 104 ? -3.712 -6.220 -9.309 1.00 89.38 104 ALA A C 1
ATOM 795 O O . ALA A 1 104 ? -4.128 -7.350 -9.533 1.00 89.38 104 ALA A O 1
ATOM 796 N N . GLY A 1 105 ? -4.413 -5.374 -8.550 1.00 85.94 105 GLY A N 1
ATOM 797 C CA . GLY A 1 105 ? -5.733 -5.690 -8.000 1.00 85.94 105 GLY A CA 1
ATOM 798 C C . GLY A 1 105 ? -5.688 -6.594 -6.766 1.00 85.94 105 GLY A C 1
ATOM 799 O O . GLY A 1 105 ? -6.161 -6.177 -5.716 1.00 85.94 105 GLY A O 1
ATOM 800 N N . ASP A 1 106 ? -5.114 -7.792 -6.860 1.00 88.44 106 ASP A N 1
ATOM 801 C CA . ASP A 1 106 ? -4.982 -8.758 -5.753 1.00 88.44 106 ASP A CA 1
ATOM 802 C C . ASP A 1 106 ? -3.542 -8.905 -5.230 1.00 88.44 106 ASP A C 1
ATOM 804 O O . ASP A 1 106 ? -3.325 -9.443 -4.146 1.00 88.44 106 ASP A O 1
ATOM 808 N N . HIS A 1 107 ? -2.565 -8.347 -5.942 1.00 91.62 107 HIS A N 1
ATOM 809 C CA . HIS A 1 107 ? -1.170 -8.295 -5.519 1.00 91.62 107 HIS A CA 1
ATOM 810 C C . HIS A 1 107 ? -0.482 -7.003 -5.975 1.00 91.62 107 HIS A C 1
ATOM 812 O O . HIS A 1 107 ? -1.039 -6.192 -6.721 1.00 91.62 107 HIS A O 1
ATOM 818 N N . ILE A 1 108 ? 0.759 -6.834 -5.529 1.00 93.44 108 ILE A N 1
ATOM 819 C CA . ILE A 1 108 ? 1.717 -5.876 -6.080 1.00 93.44 108 ILE A CA 1
ATOM 820 C C . ILE A 1 108 ? 2.888 -6.631 -6.688 1.00 93.44 108 ILE A C 1
ATOM 822 O O . ILE A 1 108 ? 3.219 -7.733 -6.251 1.00 93.44 108 ILE A O 1
ATOM 826 N N . TYR A 1 109 ? 3.518 -6.031 -7.686 1.00 92.31 109 TYR A N 1
ATOM 827 C CA . TYR A 1 109 ? 4.683 -6.597 -8.349 1.00 92.31 109 TYR A CA 1
ATOM 828 C C . TYR A 1 109 ? 5.725 -5.513 -8.605 1.00 92.31 109 TYR A C 1
ATOM 830 O O . TYR A 1 109 ? 5.416 -4.320 -8.648 1.00 92.31 109 TYR A O 1
ATOM 838 N N . THR A 1 110 ? 6.975 -5.934 -8.753 1.00 90.88 110 THR A N 1
ATOM 839 C CA . THR A 1 110 ? 8.078 -5.041 -9.103 1.00 90.88 110 THR A CA 1
ATOM 840 C C . THR A 1 110 ? 7.926 -4.559 -10.541 1.00 90.88 110 THR A C 1
ATOM 842 O O . THR A 1 110 ? 7.740 -5.367 -11.452 1.00 90.88 110 THR A O 1
ATOM 845 N N . ALA A 1 111 ? 8.030 -3.252 -10.746 1.00 87.81 111 ALA A N 1
ATOM 846 C CA . ALA A 1 111 ? 8.033 -2.643 -12.067 1.00 87.81 111 ALA A CA 1
ATOM 847 C C . ALA A 1 111 ? 9.352 -2.916 -12.811 1.00 87.81 111 ALA A C 1
ATOM 849 O O . ALA A 1 111 ? 10.315 -3.440 -12.249 1.00 87.81 111 ALA A O 1
ATOM 850 N N . VAL A 1 112 ? 9.405 -2.517 -14.083 1.00 83.19 112 VAL A N 1
ATOM 851 C CA . VAL A 1 112 ? 10.642 -2.545 -14.872 1.00 83.19 112 VAL A CA 1
ATOM 852 C C . VAL A 1 112 ? 11.655 -1.574 -14.256 1.00 83.19 112 VAL A C 1
ATOM 854 O O . VAL A 1 112 ? 11.369 -0.384 -14.123 1.00 83.19 112 VAL A O 1
ATOM 857 N N . GLY A 1 113 ? 12.825 -2.093 -13.873 1.00 79.62 113 GLY A N 1
ATOM 858 C CA . GLY A 1 113 ? 13.956 -1.286 -13.414 1.00 79.62 113 GLY A CA 1
ATOM 859 C C . GLY A 1 113 ? 14.636 -0.528 -14.553 1.00 79.62 113 GLY A C 1
ATOM 860 O O . GLY A 1 113 ? 14.389 -0.783 -15.731 1.00 79.62 113 GLY A O 1
ATOM 861 N N . ALA A 1 114 ? 15.511 0.409 -14.207 1.00 82.06 114 ALA A N 1
ATOM 862 C CA . ALA A 1 114 ? 16.354 1.095 -15.178 1.00 82.06 114 ALA A CA 1
ATOM 863 C C . ALA A 1 114 ? 17.571 0.252 -15.599 1.00 82.06 114 ALA A C 1
ATOM 865 O O . ALA A 1 114 ? 18.111 0.462 -16.684 1.00 82.06 114 ALA A O 1
ATOM 866 N N . SER A 1 115 ? 17.997 -0.685 -14.751 1.00 84.50 115 SER A N 1
ATOM 867 C CA . SER A 1 115 ? 19.142 -1.572 -14.946 1.00 84.50 115 SER A CA 1
ATOM 868 C C . SER A 1 115 ? 18.927 -2.921 -14.250 1.00 84.50 115 SER A C 1
ATOM 870 O O . SER A 1 115 ? 18.158 -3.033 -13.296 1.00 84.50 115 SER A O 1
ATOM 872 N N . ASP A 1 116 ? 19.666 -3.945 -14.680 1.00 83.44 116 ASP A N 1
ATOM 873 C CA . ASP A 1 116 ? 19.615 -5.298 -14.105 1.00 83.44 116 ASP A CA 1
ATOM 874 C C . ASP A 1 116 ? 20.119 -5.359 -12.648 1.00 83.44 116 ASP A C 1
ATOM 876 O O . ASP A 1 116 ? 19.827 -6.308 -11.925 1.00 83.44 116 ASP A O 1
ATOM 880 N N . ASN A 1 117 ? 20.870 -4.343 -12.207 1.00 85.94 117 ASN A N 1
ATOM 881 C CA . ASN A 1 117 ? 21.451 -4.252 -10.861 1.00 85.94 117 ASN A CA 1
ATOM 882 C C . ASN A 1 117 ? 20.662 -3.325 -9.919 1.00 85.94 117 ASN A C 1
ATOM 884 O O . ASN A 1 117 ? 21.211 -2.845 -8.919 1.00 85.94 117 ASN A O 1
ATOM 888 N N . ASP A 1 118 ? 19.407 -3.033 -10.255 1.00 88.75 118 ASP A N 1
ATOM 889 C CA . ASP A 1 118 ? 18.574 -2.154 -9.448 1.00 88.75 118 ASP A CA 1
ATOM 890 C C . ASP A 1 118 ? 17.931 -2.888 -8.265 1.00 88.75 118 ASP A C 1
ATOM 892 O O . ASP A 1 118 ? 17.421 -4.003 -8.381 1.00 88.75 118 ASP A O 1
ATOM 896 N N . PHE A 1 119 ? 17.888 -2.217 -7.117 1.00 89.38 119 PHE A N 1
ATOM 897 C CA . PHE A 1 119 ? 17.166 -2.649 -5.929 1.00 89.38 119 PHE A CA 1
ATOM 898 C C . PHE A 1 119 ? 15.825 -1.918 -5.844 1.00 89.38 119 PHE A C 1
ATOM 900 O O . PHE A 1 119 ? 15.780 -0.692 -5.718 1.00 89.38 119 PHE A O 1
ATOM 907 N N . MET A 1 120 ? 14.735 -2.686 -5.867 1.00 91.25 120 MET A N 1
ATOM 908 C CA . MET A 1 120 ? 13.370 -2.194 -5.659 1.00 91.25 120 MET A CA 1
ATOM 909 C C . MET A 1 120 ? 12.995 -2.365 -4.189 1.00 91.25 120 MET A C 1
ATOM 911 O O . MET A 1 120 ? 12.830 -3.487 -3.711 1.00 91.25 120 MET A O 1
ATOM 915 N N . ILE A 1 121 ? 12.843 -1.262 -3.464 1.00 91.25 121 ILE A N 1
ATOM 916 C CA . ILE A 1 121 ? 12.524 -1.271 -2.035 1.00 91.25 121 ILE A CA 1
ATOM 917 C C . ILE A 1 121 ? 11.107 -0.736 -1.844 1.00 91.25 121 ILE A C 1
ATOM 919 O O . ILE A 1 121 ? 10.759 0.328 -2.357 1.00 91.25 121 ILE A O 1
ATOM 923 N N . LEU A 1 122 ? 10.291 -1.496 -1.114 1.00 92.56 122 LEU A N 1
ATOM 924 C CA . LEU A 1 122 ? 8.986 -1.060 -0.628 1.00 92.56 122 LEU A CA 1
ATOM 925 C C . LEU A 1 122 ? 9.050 -0.937 0.890 1.00 92.56 122 LEU A C 1
ATOM 927 O O . LEU A 1 122 ? 9.223 -1.934 1.592 1.00 92.56 122 LEU A O 1
ATOM 931 N N . THR A 1 123 ? 8.884 0.278 1.389 1.00 91.75 123 THR A N 1
ATOM 932 C CA . THR A 1 123 ? 8.881 0.564 2.821 1.00 91.75 123 THR A CA 1
ATOM 933 C C . THR A 1 123 ? 7.445 0.739 3.287 1.00 91.75 123 THR A C 1
ATOM 935 O O . THR A 1 123 ? 6.738 1.617 2.802 1.00 91.75 123 THR A O 1
ATOM 938 N N . LEU A 1 124 ? 7.010 -0.081 4.244 1.00 91.12 124 LEU A N 1
ATOM 939 C CA . LEU A 1 124 ? 5.715 0.069 4.906 1.00 91.12 124 LEU A CA 1
ATOM 940 C C . LEU A 1 124 ? 5.897 0.826 6.223 1.00 91.12 124 LEU A C 1
ATOM 942 O O . LEU A 1 124 ? 6.519 0.323 7.159 1.00 91.12 124 LEU A O 1
ATOM 946 N N . VAL A 1 125 ? 5.307 2.013 6.314 1.00 89.50 125 VAL A N 1
ATOM 947 C CA . VAL A 1 125 ? 5.260 2.796 7.546 1.00 89.50 125 VAL A CA 1
ATOM 948 C C . VAL A 1 125 ? 4.045 2.352 8.354 1.00 89.50 125 VAL A C 1
ATOM 950 O O . VAL A 1 125 ? 2.894 2.569 7.970 1.00 89.50 125 VAL A O 1
ATOM 953 N N . VAL A 1 126 ? 4.299 1.718 9.497 1.00 85.81 126 VAL A N 1
ATOM 954 C CA . VAL A 1 126 ? 3.261 1.352 10.465 1.00 85.81 126 VAL A CA 1
ATOM 955 C C . VAL A 1 126 ? 3.361 2.333 11.631 1.00 85.81 126 VAL A C 1
ATOM 957 O O . VAL A 1 126 ? 4.235 2.157 12.485 1.00 85.81 126 VAL A O 1
ATOM 960 N N . PRO A 1 127 ? 2.533 3.397 11.682 1.00 75.50 127 PRO A N 1
ATOM 961 C CA . PRO A 1 127 ? 2.444 4.196 12.895 1.00 75.50 127 PRO A CA 1
ATOM 962 C C . PRO A 1 127 ? 2.012 3.257 14.024 1.00 75.50 127 PRO A C 1
ATOM 964 O O . PRO A 1 127 ? 1.138 2.416 13.817 1.00 75.50 127 PRO A O 1
ATOM 967 N N . GLY A 1 128 ? 2.663 3.347 15.187 1.00 65.94 128 GLY A N 1
ATOM 968 C CA . GLY A 1 128 ? 2.326 2.483 16.318 1.00 65.94 128 GLY A CA 1
ATOM 969 C C . GLY A 1 128 ? 0.817 2.499 16.569 1.00 65.94 128 GLY A C 1
ATOM 970 O O . GLY A 1 128 ? 0.210 3.571 16.546 1.00 65.94 128 GLY A O 1
ATOM 971 N N . PHE A 1 129 ? 0.226 1.318 16.760 1.00 57.72 129 PHE A N 1
ATOM 972 C CA . PHE A 1 129 ? -1.180 1.180 17.128 1.00 57.72 129 PHE A CA 1
ATOM 973 C C . PHE A 1 129 ? -1.370 1.882 18.482 1.00 57.72 129 PHE A C 1
ATOM 975 O O . PHE A 1 129 ? -0.906 1.377 19.503 1.00 57.72 129 PHE A O 1
ATOM 982 N N . ARG A 1 130 ? -1.910 3.104 18.465 1.00 51.91 130 ARG A N 1
ATOM 983 C CA . ARG A 1 130 ? -2.267 3.858 19.672 1.00 51.91 130 ARG A CA 1
ATOM 984 C C . ARG A 1 130 ? -3.671 3.502 20.110 1.00 51.91 130 ARG A C 1
ATOM 986 O O . ARG A 1 130 ? -4.534 3.407 19.209 1.00 51.91 130 ARG A O 1
#

pLDDT: mean 82.8, std 12.88, range [37.47, 95.75]

Foldseek 3Di:
DDPPPDPPPDDQPDDPRDDDPPPDDDDDDDFAFKQWAADPVRDTDGDDFQWIGNRHDTDHDPPPDGDDDDGDDQFPPDPDPQKDKWKDQAPPDTDPPDDQWDTDGRDIDGDDHPDPRMDIDIDGHDDPPD

Radius of gyration: 20.0 Å; chains: 1; bounding box: 46×20×69 Å

Organism: Rousettus aegyptiacus (NCBI:txid9407)